Protein AF-A0A034VLN1-F1 (afdb_monomer_lite)

InterPro domains:
  IPR004119 Ecdysteroid kinase-like [PF02958] (2-40)

Organism: Bactrocera dorsalis (NCBI:txid27457)

Structure (mmCIF, N/CA/C/O backbone):
data_AF-A0A034VLN1-F1
#
_entry.id   AF-A0A034VLN1-F1
#
loop_
_atom_site.group_PDB
_atom_site.id
_atom_site.type_symbol
_atom_site.label_atom_id
_atom_site.label_alt_id
_atom_site.label_comp_id
_atom_site.label_asym_id
_atom_site.label_entity_id
_atom_site.label_seq_id
_atom_site.pdbx_PDB_ins_code
_atom_site.Cartn_x
_atom_site.Cartn_y
_atom_site.Cartn_z
_atom_site.occupancy
_atom_site.B_iso_or_equiv
_atom_site.auth_seq_id
_atom_site.auth_comp_id
_atom_site.auth_asym_id
_atom_site.auth_atom_id
_atom_site.pdbx_PDB_model_num
ATOM 1 N N . GLY A 1 1 ? -8.681 3.847 -0.442 1.00 70.00 1 GLY A N 1
ATOM 2 C CA . GLY A 1 1 ? -7.611 4.579 -1.133 1.00 70.00 1 GLY A CA 1
ATOM 3 C C . GLY A 1 1 ? -6.497 4.897 -0.167 1.00 70.00 1 GLY A C 1
ATOM 4 O O . GLY A 1 1 ? -5.449 4.277 -0.246 1.00 70.00 1 GLY A O 1
ATOM 5 N N . ASP A 1 2 ? -6.756 5.788 0.783 1.00 84.38 2 ASP A N 1
ATOM 6 C CA . ASP A 1 2 ? -5.717 6.469 1.573 1.00 84.38 2 ASP A CA 1
ATOM 7 C C . ASP A 1 2 ? -4.813 5.548 2.395 1.00 84.38 2 ASP A C 1
ATOM 9 O O . ASP A 1 2 ? -3.601 5.733 2.399 1.00 84.38 2 ASP A O 1
ATOM 13 N N . LEU A 1 3 ? -5.364 4.511 3.035 1.00 86.50 3 LEU A N 1
ATOM 14 C CA . LEU A 1 3 ? -4.542 3.560 3.791 1.00 86.50 3 LEU A CA 1
ATOM 15 C C . LEU A 1 3 ? -3.613 2.748 2.874 1.00 86.50 3 LEU A C 1
ATOM 17 O O . LEU A 1 3 ? -2.450 2.537 3.207 1.00 86.50 3 LEU A O 1
ATOM 21 N N . HIS A 1 4 ? -4.089 2.353 1.688 1.00 86.50 4 HIS A N 1
ATOM 22 C CA . HIS A 1 4 ? -3.235 1.711 0.683 1.00 86.50 4 HIS A CA 1
ATOM 23 C C . HIS A 1 4 ? -2.168 2.666 0.172 1.00 86.50 4 HIS A C 1
ATOM 25 O O . HIS A 1 4 ? -1.018 2.260 0.055 1.00 86.50 4 HIS A O 1
ATOM 31 N N . TYR A 1 5 ? -2.520 3.922 -0.086 1.00 84.00 5 TYR A N 1
ATOM 32 C CA . TYR A 1 5 ? -1.552 4.939 -0.479 1.00 84.00 5 TYR A CA 1
ATOM 33 C C . TYR A 1 5 ? -0.459 5.086 0.586 1.00 84.00 5 TYR A C 1
ATOM 35 O O . TYR A 1 5 ? 0.703 4.827 0.294 1.00 84.00 5 TYR A O 1
ATOM 43 N N . LEU A 1 6 ? -0.836 5.344 1.843 1.00 84.94 6 LEU A N 1
ATOM 44 C CA . LEU A 1 6 ? 0.087 5.460 2.973 1.00 84.94 6 LEU A CA 1
ATOM 45 C C . LEU A 1 6 ? 1.020 4.242 3.081 1.00 84.94 6 LEU A C 1
ATOM 47 O O . LEU A 1 6 ? 2.241 4.401 3.120 1.00 84.94 6 LEU A O 1
ATOM 51 N N . ILE A 1 7 ? 0.456 3.026 3.077 1.00 84.19 7 ILE A N 1
ATOM 52 C CA . ILE A 1 7 ? 1.224 1.776 3.172 1.00 84.19 7 ILE A CA 1
ATOM 53 C C . ILE A 1 7 ? 2.225 1.655 2.013 1.00 84.19 7 ILE A C 1
ATOM 55 O O . ILE A 1 7 ? 3.390 1.322 2.231 1.00 84.19 7 ILE A O 1
ATOM 59 N N . ASN A 1 8 ? 1.797 1.956 0.787 1.00 81.88 8 ASN A N 1
ATOM 60 C CA . ASN A 1 8 ? 2.560 1.682 -0.432 1.00 81.88 8 ASN A CA 1
ATOM 61 C C . ASN A 1 8 ? 3.430 2.846 -0.921 1.00 81.88 8 ASN A C 1
ATOM 63 O O . ASN A 1 8 ? 4.217 2.652 -1.847 1.00 81.88 8 ASN A O 1
ATOM 67 N N . THR A 1 9 ? 3.355 4.029 -0.314 1.00 79.75 9 THR A N 1
ATOM 68 C CA . THR A 1 9 ? 4.244 5.150 -0.655 1.00 79.75 9 THR A CA 1
ATOM 69 C C . THR A 1 9 ? 5.178 5.533 0.483 1.00 79.75 9 THR A C 1
ATOM 71 O O . THR A 1 9 ? 6.338 5.837 0.218 1.00 79.75 9 THR A O 1
ATOM 74 N N . SER A 1 10 ? 4.735 5.435 1.740 1.00 82.56 10 SER A N 1
ATOM 75 C CA . SER A 1 10 ? 5.444 6.051 2.872 1.00 82.56 10 SER A CA 1
ATOM 76 C C . SER A 1 10 ? 6.263 5.086 3.735 1.00 82.56 10 SER A C 1
ATOM 78 O O . SER A 1 10 ? 7.183 5.528 4.413 1.00 82.56 10 SER A O 1
ATOM 80 N N . PHE A 1 11 ? 5.985 3.778 3.712 1.00 82.69 11 PHE A N 1
ATOM 81 C CA . PHE A 1 11 ? 6.767 2.797 4.489 1.00 82.69 11 PHE A CA 1
ATOM 82 C C . PHE A 1 11 ? 7.974 2.261 3.719 1.00 82.69 11 PHE A C 1
ATOM 84 O O . PHE A 1 11 ? 8.029 2.363 2.502 1.00 82.69 11 PHE A O 1
ATOM 91 N N . GLU A 1 12 ? 8.931 1.621 4.381 1.00 81.62 12 GLU A N 1
ATOM 92 C CA . GLU A 1 12 ? 9.991 0.900 3.669 1.00 81.62 12 GLU A CA 1
ATOM 93 C C . GLU A 1 12 ? 9.466 -0.391 3.027 1.00 81.62 12 GLU A C 1
ATOM 95 O O . GLU A 1 12 ? 8.590 -1.065 3.569 1.00 81.62 12 GLU A O 1
ATOM 100 N N . ASN A 1 13 ? 10.041 -0.795 1.891 1.00 76.56 13 ASN A N 1
ATOM 101 C CA . ASN A 1 13 ? 9.600 -1.995 1.170 1.00 76.56 13 ASN A CA 1
ATOM 102 C C . ASN A 1 13 ? 9.650 -3.273 2.016 1.00 76.56 13 ASN A C 1
ATOM 104 O O . ASN A 1 13 ? 8.767 -4.114 1.884 1.00 76.56 13 ASN A O 1
ATOM 108 N N . GLN A 1 14 ? 10.651 -3.411 2.890 1.00 78.06 14 GLN A N 1
ATOM 109 C CA . GLN A 1 14 ? 10.791 -4.569 3.781 1.00 78.06 14 GLN A CA 1
ATOM 110 C C . GLN A 1 14 ? 9.576 -4.712 4.707 1.00 78.06 14 GLN A C 1
ATOM 112 O O . GLN A 1 14 ? 9.001 -5.789 4.843 1.00 78.06 14 GLN A O 1
ATOM 117 N N . LEU A 1 15 ? 9.135 -3.591 5.277 1.00 80.19 15 LEU A N 1
ATOM 118 C CA . LEU A 1 15 ? 7.950 -3.502 6.125 1.00 80.19 15 LEU A CA 1
ATOM 119 C C . LEU A 1 15 ? 6.669 -3.836 5.345 1.00 80.19 15 LEU A C 1
ATOM 121 O O . LEU A 1 15 ? 5.844 -4.609 5.825 1.00 80.19 15 LEU A O 1
ATOM 125 N N . ARG A 1 16 ? 6.540 -3.336 4.111 1.00 78.00 16 ARG A N 1
ATOM 126 C CA . ARG A 1 16 ? 5.384 -3.612 3.237 1.00 78.00 16 ARG A CA 1
ATOM 127 C C . ARG A 1 16 ? 5.284 -5.071 2.796 1.00 78.00 16 ARG A C 1
ATOM 129 O O . ARG A 1 16 ? 4.180 -5.573 2.639 1.00 78.00 16 ARG A O 1
ATOM 136 N N . LEU A 1 17 ? 6.417 -5.723 2.539 1.00 76.88 17 LEU A N 1
ATOM 137 C CA . LEU A 1 17 ? 6.464 -7.082 1.992 1.00 76.88 17 LEU A CA 1
ATOM 138 C C . LEU A 1 17 ? 6.370 -8.158 3.071 1.00 76.88 17 LEU A C 1
ATOM 140 O O . LEU A 1 17 ? 5.763 -9.200 2.835 1.00 76.88 17 LEU A O 1
ATOM 144 N N . HIS A 1 18 ? 6.989 -7.924 4.228 1.00 85.38 18 HIS A N 1
ATOM 145 C CA . HIS A 1 18 ? 7.200 -8.975 5.224 1.00 85.38 18 HIS A CA 1
ATOM 146 C C . HIS A 1 18 ? 6.437 -8.756 6.527 1.00 85.38 18 HIS A C 1
ATOM 148 O O . HIS A 1 18 ? 6.316 -9.693 7.305 1.00 85.38 18 HIS A O 1
ATOM 154 N N . ARG A 1 19 ? 5.931 -7.542 6.778 1.00 88.75 19 ARG A N 1
ATOM 155 C CA . ARG A 1 19 ? 5.277 -7.176 8.047 1.00 88.75 19 ARG A CA 1
ATOM 156 C C . ARG A 1 19 ? 3.971 -6.412 7.837 1.00 88.75 19 ARG A C 1
ATOM 158 O O . ARG A 1 19 ? 3.560 -5.624 8.686 1.00 88.75 19 ARG A O 1
ATOM 165 N N . GLN A 1 20 ? 3.321 -6.618 6.693 1.00 87.12 20 GLN A N 1
ATOM 166 C CA . GLN A 1 20 ? 2.097 -5.897 6.350 1.00 87.12 20 GLN A CA 1
ATOM 167 C C . GLN A 1 20 ? 0.974 -6.164 7.356 1.00 87.12 20 GLN A C 1
ATOM 169 O O . GLN A 1 20 ? 0.306 -5.225 7.779 1.00 87.12 20 GLN A O 1
ATOM 174 N N . ASP A 1 21 ? 0.810 -7.415 7.778 1.00 90.94 21 ASP A N 1
ATOM 175 C CA . ASP A 1 21 ? -0.237 -7.800 8.726 1.00 90.94 21 ASP A CA 1
ATOM 176 C C . ASP A 1 21 ? -0.009 -7.152 10.099 1.00 90.94 21 ASP A C 1
ATOM 178 O O . ASP A 1 21 ? -0.935 -6.594 10.686 1.00 90.94 21 ASP A O 1
ATOM 182 N N . GLU A 1 22 ? 1.245 -7.121 10.563 1.00 93.00 22 GLU A N 1
ATOM 183 C CA . GLU A 1 22 ? 1.631 -6.438 11.803 1.00 93.00 22 GLU A CA 1
ATOM 184 C C . GLU A 1 22 ? 1.358 -4.928 11.730 1.00 93.00 22 GLU A C 1
ATOM 186 O O . GLU A 1 22 ? 0.869 -4.333 12.689 1.00 93.00 22 GLU A O 1
ATOM 191 N N . LEU A 1 23 ? 1.629 -4.299 10.581 1.00 91.56 23 LEU A N 1
ATOM 192 C CA . LEU A 1 23 ? 1.333 -2.882 10.357 1.00 91.56 23 LEU A CA 1
ATOM 193 C C . LEU A 1 23 ? -0.168 -2.595 10.359 1.00 91.56 23 LEU A C 1
ATOM 195 O O . LEU A 1 23 ? -0.591 -1.58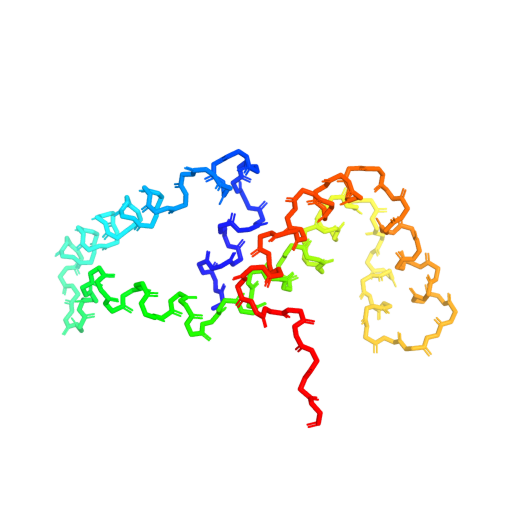7 10.923 1.00 91.56 23 LEU A O 1
ATOM 199 N N . ILE A 1 24 ? -0.970 -3.460 9.735 1.00 93.06 24 ILE A N 1
ATOM 200 C CA . ILE A 1 24 ? -2.430 -3.320 9.699 1.00 93.06 24 ILE A CA 1
ATOM 201 C C . ILE A 1 24 ? -3.000 -3.456 11.110 1.00 93.06 24 ILE A C 1
ATOM 203 O O . ILE A 1 24 ? -3.831 -2.638 11.510 1.00 93.06 24 ILE A O 1
ATOM 207 N N . GLN A 1 25 ? -2.525 -4.438 11.877 1.00 95.56 25 GLN A N 1
ATOM 208 C CA . GLN A 1 25 ? -2.929 -4.613 13.267 1.00 95.56 25 GLN A CA 1
ATOM 209 C C . GLN A 1 25 ? -2.551 -3.390 14.113 1.00 95.56 25 GLN A C 1
ATOM 211 O O . GLN A 1 25 ? -3.408 -2.825 14.791 1.00 95.56 25 GLN A O 1
ATOM 216 N N . TYR A 1 26 ? -1.303 -2.928 14.024 1.00 94.75 26 TYR A N 1
ATOM 217 C CA . TYR A 1 26 ? -0.852 -1.745 14.755 1.00 94.75 26 TYR A CA 1
ATOM 218 C C . TYR A 1 26 ? -1.667 -0.495 14.390 1.00 94.75 26 TYR A C 1
ATOM 220 O O . TYR A 1 26 ? -2.117 0.248 15.264 1.00 94.75 26 TYR A O 1
ATOM 228 N N . TYR A 1 27 ? -1.918 -0.277 13.096 1.00 94.44 27 TYR A N 1
ATOM 229 C CA . TYR A 1 27 ? -2.762 0.818 12.626 1.00 94.44 27 TYR A CA 1
ATOM 230 C C . TYR A 1 27 ? -4.180 0.729 13.203 1.00 94.44 27 TYR A C 1
ATOM 232 O O . TYR A 1 27 ? -4.723 1.737 13.654 1.00 94.44 27 TYR A O 1
ATOM 240 N N . HIS A 1 28 ? -4.774 -0.467 13.227 1.00 97.00 28 HIS A N 1
ATOM 241 C CA . HIS A 1 28 ? -6.098 -0.698 13.804 1.00 97.00 28 HIS A CA 1
ATOM 242 C C . HIS A 1 28 ? -6.142 -0.357 15.298 1.00 97.00 28 HIS A C 1
ATOM 244 O O . HIS A 1 28 ? -7.049 0.347 15.748 1.00 97.00 28 HIS A O 1
ATOM 250 N N . GLU A 1 29 ? -5.140 -0.775 16.069 1.00 98.06 29 GLU A N 1
ATOM 251 C CA . GLU A 1 29 ? -5.035 -0.464 17.499 1.00 98.06 29 GLU A CA 1
ATOM 252 C C . GLU A 1 29 ? -4.953 1.053 17.746 1.00 98.06 29 GLU A C 1
ATOM 254 O O . GLU A 1 29 ? -5.684 1.611 18.578 1.00 98.06 29 GLU A O 1
ATOM 259 N N . VAL A 1 30 ? -4.119 1.758 16.976 1.00 97.19 30 VAL A N 1
ATOM 260 C CA . VAL A 1 30 ? -3.989 3.220 17.061 1.00 97.19 30 VAL A CA 1
ATOM 261 C C . VAL A 1 30 ? -5.286 3.915 16.640 1.00 97.19 30 VAL A C 1
ATOM 263 O O . VAL A 1 30 ? -5.762 4.804 17.351 1.00 97.19 30 VAL A O 1
ATOM 266 N N . LEU A 1 31 ? -5.904 3.497 15.534 1.00 96.00 31 LEU A N 1
ATOM 267 C CA . LEU A 1 31 ? -7.159 4.062 15.037 1.00 96.00 31 LEU A CA 1
ATOM 268 C C . LEU A 1 31 ? -8.279 3.914 16.072 1.00 96.00 31 LEU A C 1
ATOM 270 O O . LEU A 1 31 ? -8.907 4.898 16.464 1.00 96.00 31 LEU A O 1
ATOM 274 N N . THR A 1 32 ? -8.512 2.692 16.548 1.00 97.75 32 THR A N 1
ATOM 275 C CA . THR A 1 32 ? -9.610 2.407 17.477 1.00 97.75 32 THR A CA 1
ATOM 276 C C . THR A 1 32 ? -9.408 3.078 18.832 1.00 97.75 32 THR A C 1
ATOM 278 O O . THR A 1 32 ? -10.358 3.634 19.386 1.00 97.75 32 THR A O 1
ATOM 281 N N . SER A 1 33 ? -8.180 3.095 19.363 1.00 98.06 33 SER A N 1
ATOM 282 C CA . SER A 1 33 ? -7.877 3.805 20.612 1.00 98.06 33 SER A CA 1
ATOM 283 C C . SER A 1 33 ? -8.070 5.320 20.479 1.00 98.06 33 SER A C 1
ATOM 285 O O . SER A 1 33 ? -8.580 5.954 21.404 1.00 98.06 33 SER A O 1
ATOM 287 N N . THR A 1 34 ? -7.730 5.896 19.325 1.00 97.88 34 THR A N 1
ATOM 288 C CA . THR A 1 34 ? -7.893 7.330 19.052 1.00 97.88 34 THR A CA 1
ATOM 289 C C . THR A 1 34 ? -9.366 7.712 18.922 1.00 97.88 34 THR A C 1
ATOM 291 O O . THR A 1 34 ? -9.810 8.643 19.591 1.00 97.88 34 THR A O 1
ATOM 294 N N . LEU A 1 35 ? -10.157 6.958 18.151 1.00 97.94 35 LEU A N 1
ATOM 295 C CA . LEU A 1 35 ? -11.598 7.202 17.997 1.00 97.94 35 LEU A CA 1
ATOM 296 C C . LEU A 1 35 ? -12.345 7.129 19.337 1.00 97.94 35 LEU A C 1
ATOM 298 O O . LEU A 1 35 ? -13.203 7.968 19.611 1.00 97.94 35 LEU A O 1
ATOM 302 N N . ARG A 1 36 ? -11.974 6.182 20.210 1.00 97.44 36 ARG A N 1
ATOM 303 C CA . ARG A 1 36 ? -12.531 6.078 21.570 1.00 97.44 36 ARG A CA 1
ATOM 304 C C . ARG A 1 36 ? -12.196 7.297 22.429 1.00 97.44 36 ARG A C 1
ATOM 306 O O . ARG A 1 36 ? -13.087 7.832 23.081 1.00 97.44 36 ARG A O 1
ATOM 313 N N . LYS A 1 37 ? -10.940 7.762 22.412 1.00 98.12 37 LYS A N 1
ATOM 314 C CA . LYS A 1 37 ? -10.512 8.969 23.150 1.00 98.12 37 LYS A CA 1
ATOM 315 C C . LYS A 1 37 ? -11.246 10.224 22.687 1.00 98.12 37 LYS A C 1
ATOM 317 O O . LYS A 1 37 ? -11.534 11.090 23.502 1.00 98.12 37 LYS A O 1
ATOM 322 N N . LEU A 1 38 ? -11.558 10.305 21.396 1.00 98.06 38 LEU A N 1
ATOM 323 C CA . LEU A 1 38 ? -12.308 11.413 20.806 1.00 98.06 38 LEU A CA 1
ATOM 324 C C . LEU A 1 38 ? -13.825 11.291 20.995 1.00 98.06 38 LEU A C 1
ATOM 326 O O . LEU A 1 38 ? -14.565 12.115 20.463 1.00 98.06 38 LEU A O 1
ATOM 330 N N . THR A 1 39 ? -14.310 10.282 21.731 1.00 97.12 39 THR A N 1
ATOM 331 C CA . THR A 1 39 ? -15.747 10.022 21.931 1.00 97.12 39 THR A CA 1
ATOM 332 C C . THR A 1 39 ? -16.517 9.958 20.610 1.00 97.12 39 THR A C 1
ATOM 334 O O . THR A 1 39 ? -17.624 10.478 20.485 1.00 97.12 39 THR A O 1
ATOM 337 N N . TYR A 1 40 ? -15.904 9.348 19.592 1.00 97.38 40 TYR A N 1
ATOM 338 C CA . TYR A 1 40 ? -16.504 9.234 18.269 1.00 97.38 40 TYR A CA 1
ATOM 339 C C . TYR A 1 40 ? -17.836 8.474 18.346 1.00 97.38 40 TYR A C 1
ATOM 341 O O . TYR A 1 40 ? -17.871 7.326 18.779 1.00 97.38 40 TYR A O 1
ATOM 349 N N . GLY A 1 41 ? -18.929 9.117 17.928 1.00 96.38 41 GLY A N 1
ATOM 350 C CA . GLY A 1 41 ? -20.285 8.562 18.034 1.00 96.38 41 GLY A CA 1
ATOM 351 C C . GLY A 1 41 ? -20.684 7.592 16.916 1.00 96.38 41 GLY A C 1
ATOM 352 O O . GLY A 1 41 ? -21.818 7.123 16.903 1.00 96.38 41 GLY A O 1
ATOM 353 N N . GLY A 1 42 ? -19.794 7.332 15.955 1.00 97.06 42 GLY A N 1
ATOM 354 C CA . GLY A 1 42 ? -20.042 6.431 14.830 1.00 97.06 42 GLY A CA 1
ATOM 355 C C . GLY A 1 42 ? -19.507 5.014 15.047 1.00 97.06 42 GLY A C 1
ATOM 356 O O . GLY A 1 42 ? -18.948 4.681 16.092 1.00 97.06 42 GLY A O 1
ATOM 357 N N . HIS A 1 43 ? -19.650 4.178 14.015 1.00 97.19 43 HIS A N 1
ATOM 358 C CA . HIS A 1 43 ? -19.108 2.816 14.007 1.00 97.19 43 HIS A CA 1
ATOM 359 C C . HIS A 1 43 ? -17.576 2.826 14.031 1.00 97.19 43 HIS A C 1
ATOM 361 O O . HIS A 1 43 ? -16.942 3.531 13.245 1.00 97.19 43 HIS A O 1
ATOM 367 N N . ILE A 1 44 ? -16.985 2.013 14.906 1.00 97.25 44 ILE A N 1
ATOM 368 C CA . ILE A 1 44 ? -15.543 1.766 14.940 1.00 97.25 44 ILE A CA 1
ATOM 369 C C . ILE A 1 44 ? -15.309 0.386 14.316 1.00 97.25 44 ILE A C 1
ATOM 371 O O . ILE A 1 44 ? -15.768 -0.603 14.891 1.00 97.25 44 ILE A O 1
ATOM 375 N N . PRO A 1 45 ? -14.590 0.290 13.184 1.00 96.44 45 PRO A N 1
ATOM 376 C CA . PRO A 1 45 ? -14.406 -0.982 12.503 1.00 96.44 45 PRO A CA 1
ATOM 377 C C . PRO A 1 45 ? -13.612 -1.960 13.371 1.00 96.44 45 PRO A C 1
ATOM 379 O O . PRO A 1 45 ? -12.628 -1.598 14.023 1.00 96.44 45 PRO A O 1
ATOM 382 N N . SER A 1 46 ? -14.013 -3.224 13.348 1.00 98.00 46 SER A N 1
ATOM 383 C CA . SER A 1 46 ? -13.214 -4.351 13.821 1.00 98.00 46 SER A CA 1
ATOM 384 C C . SER A 1 46 ? -11.999 -4.581 12.915 1.00 98.00 46 SER A C 1
ATOM 386 O O . SER A 1 46 ? -11.950 -4.117 11.773 1.00 98.00 46 SER A O 1
ATOM 388 N N . LEU A 1 47 ? -11.009 -5.329 13.413 1.00 97.62 47 LEU A N 1
ATOM 389 C CA . LEU A 1 47 ? -9.832 -5.684 12.615 1.00 97.62 47 LEU A CA 1
ATOM 390 C C . LEU A 1 47 ? -10.239 -6.477 11.365 1.00 97.62 47 LEU A C 1
ATOM 392 O O . LEU A 1 47 ? -9.709 -6.244 10.285 1.00 97.62 47 LEU A O 1
ATOM 396 N N . HIS A 1 48 ? -11.227 -7.367 11.497 1.00 97.31 48 HIS A N 1
ATOM 397 C CA . HIS A 1 48 ? -11.749 -8.138 10.375 1.00 97.31 48 HIS A CA 1
ATOM 398 C C . HIS A 1 48 ? -12.355 -7.237 9.292 1.00 97.31 48 HIS A C 1
ATOM 400 O O . HIS A 1 48 ? -11.983 -7.361 8.128 1.00 97.31 48 HIS A O 1
ATOM 406 N N . GLU A 1 49 ? -13.229 -6.296 9.665 1.00 97.19 49 GLU A N 1
ATOM 407 C CA . GLU A 1 49 ? -13.821 -5.346 8.712 1.00 97.19 49 GLU A CA 1
ATOM 408 C C . GLU A 1 49 ? -12.749 -4.505 8.013 1.00 97.19 49 GLU A C 1
ATOM 410 O O . GLU A 1 49 ? -12.825 -4.299 6.802 1.00 97.19 49 GLU A O 1
ATOM 415 N N . LEU A 1 50 ? -11.722 -4.059 8.746 1.00 95.69 50 LEU A N 1
ATOM 416 C CA . LEU A 1 50 ? -10.597 -3.334 8.158 1.00 95.69 50 LEU A CA 1
ATOM 417 C C . LEU A 1 50 ? -9.839 -4.198 7.138 1.00 95.69 50 LEU A C 1
ATOM 419 O O . LEU A 1 50 ? -9.555 -3.733 6.035 1.00 95.69 50 LEU A O 1
ATOM 423 N N . CYS A 1 51 ? -9.530 -5.451 7.479 1.00 94.81 51 CYS A N 1
ATOM 424 C CA . CYS A 1 51 ? -8.846 -6.375 6.575 1.00 94.81 51 CYS A CA 1
ATOM 425 C C . CYS A 1 51 ? -9.671 -6.654 5.313 1.00 94.81 51 CYS A C 1
ATOM 427 O O . CYS A 1 51 ? -9.122 -6.618 4.214 1.00 94.81 51 CYS A O 1
ATOM 429 N N . VAL A 1 52 ? -10.985 -6.857 5.444 1.00 95.56 52 VAL A N 1
ATOM 430 C CA . VAL A 1 52 ? -11.889 -7.031 4.295 1.00 95.56 52 VAL A CA 1
ATOM 431 C C . VAL A 1 52 ? -11.869 -5.794 3.396 1.00 95.56 52 VAL A C 1
ATOM 433 O O . VAL A 1 52 ? -11.690 -5.921 2.189 1.00 95.56 52 VAL A O 1
ATOM 436 N N . GLN A 1 53 ? -11.969 -4.588 3.965 1.00 93.31 53 GLN A N 1
ATOM 437 C CA . GLN A 1 53 ? -11.899 -3.341 3.192 1.00 93.31 53 GLN A CA 1
ATOM 438 C C . GLN A 1 53 ? -10.545 -3.145 2.495 1.00 93.31 53 GLN A C 1
ATOM 440 O O . GLN A 1 53 ? -10.477 -2.550 1.416 1.00 93.31 53 GLN A O 1
ATOM 445 N N . LEU A 1 54 ? -9.457 -3.600 3.117 1.00 92.62 54 LEU A N 1
ATOM 446 C CA . LEU A 1 54 ? -8.126 -3.567 2.521 1.00 92.62 54 LEU A CA 1
ATOM 447 C C . LEU A 1 54 ? -8.014 -4.545 1.349 1.00 92.62 54 LEU A C 1
ATOM 449 O O . LEU A 1 54 ? -7.471 -4.164 0.314 1.00 92.62 54 LEU A O 1
ATOM 453 N N . GLU A 1 55 ? -8.538 -5.761 1.481 1.00 92.00 55 GLU A N 1
ATOM 454 C CA . GLU A 1 55 ? -8.574 -6.738 0.388 1.00 92.00 55 GLU A CA 1
ATOM 455 C C . GLU A 1 55 ? -9.431 -6.243 -0.786 1.00 92.00 55 GLU A C 1
ATOM 457 O O . GLU A 1 55 ? -8.943 -6.184 -1.912 1.00 92.00 55 GLU A O 1
ATOM 462 N N . ASP A 1 56 ? -10.650 -5.770 -0.516 1.00 92.75 56 ASP A N 1
ATOM 463 C CA . ASP A 1 56 ? -11.590 -5.247 -1.522 1.00 92.75 56 ASP A CA 1
ATOM 464 C C . ASP A 1 56 ? -10.987 -4.106 -2.362 1.00 92.75 56 ASP A C 1
ATOM 466 O O . ASP A 1 56 ? -11.244 -3.949 -3.553 1.00 92.75 56 ASP A O 1
ATOM 470 N N . ARG A 1 57 ? -10.105 -3.313 -1.749 1.00 91.56 57 ARG A N 1
ATOM 471 C CA . ARG A 1 57 ? -9.485 -2.136 -2.371 1.00 91.56 57 ARG A CA 1
ATOM 472 C C . ARG A 1 57 ? -8.026 -2.359 -2.743 1.00 91.56 57 ARG A C 1
ATOM 474 O O . ARG A 1 57 ? -7.305 -1.384 -2.964 1.00 91.56 57 ARG A O 1
ATOM 481 N N . ARG A 1 58 ? -7.560 -3.607 -2.807 1.00 90.56 58 ARG A N 1
ATOM 482 C CA . ARG A 1 58 ? -6.137 -3.926 -2.997 1.00 90.56 58 ARG A CA 1
ATOM 483 C C . ARG A 1 58 ? -5.565 -3.427 -4.325 1.00 90.56 58 ARG A C 1
ATOM 485 O O . ARG A 1 58 ? -4.375 -3.130 -4.390 1.00 90.56 58 ARG A O 1
ATOM 492 N N . PHE A 1 59 ? -6.398 -3.203 -5.341 1.00 90.38 59 PHE A N 1
ATOM 493 C CA . PHE A 1 59 ? -5.986 -2.527 -6.577 1.00 90.38 59 PHE A CA 1
ATOM 494 C C . PHE A 1 59 ? -5.351 -1.142 -6.328 1.00 90.38 59 PHE A C 1
ATOM 496 O O . PHE A 1 59 ? -4.434 -0.739 -7.042 1.00 90.38 59 PHE A O 1
ATOM 503 N N . TYR A 1 60 ? -5.742 -0.429 -5.263 1.00 89.88 60 TYR A N 1
ATOM 504 C CA . TYR A 1 60 ? -5.094 0.835 -4.895 1.00 89.88 60 TYR A CA 1
ATOM 505 C C . TYR A 1 60 ? -3.641 0.663 -4.434 1.00 89.88 60 TYR A C 1
ATOM 507 O O . TYR A 1 60 ? -2.860 1.609 -4.539 1.00 89.88 60 TYR A O 1
ATOM 515 N N . ALA A 1 61 ? -3.254 -0.512 -3.926 1.00 88.94 61 ALA A N 1
ATOM 516 C CA . ALA A 1 61 ? -1.857 -0.807 -3.614 1.00 88.94 61 ALA A CA 1
ATOM 517 C C . ALA A 1 61 ? -1.017 -0.861 -4.897 1.00 88.94 61 ALA A C 1
ATOM 519 O O . ALA A 1 61 ? 0.039 -0.235 -4.967 1.00 88.94 61 ALA A O 1
ATOM 520 N N . LEU A 1 62 ? -1.540 -1.522 -5.936 1.00 90.44 62 LEU A N 1
ATOM 521 C CA . LEU A 1 62 ? -0.911 -1.604 -7.252 1.00 90.44 62 LEU A CA 1
ATOM 522 C C . LEU A 1 62 ? -0.723 -0.213 -7.869 1.00 90.44 62 LEU A C 1
ATOM 524 O O . LEU A 1 62 ? 0.394 0.156 -8.234 1.00 90.44 62 LEU A O 1
ATOM 528 N N . THR A 1 63 ? -1.791 0.586 -7.942 1.00 88.44 63 THR A N 1
ATOM 529 C CA . THR A 1 63 ? -1.712 1.939 -8.516 1.00 88.44 63 THR A CA 1
ATOM 530 C C . THR A 1 63 ? -0.807 2.853 -7.696 1.00 88.44 63 THR A C 1
ATOM 532 O O . THR A 1 63 ? -0.041 3.628 -8.263 1.00 88.44 63 THR A O 1
ATOM 535 N N . SER A 1 64 ? -0.800 2.720 -6.368 1.00 88.19 64 SER A N 1
ATOM 536 C CA . SER A 1 64 ? 0.108 3.491 -5.514 1.00 88.19 64 SER A CA 1
ATOM 537 C C . SER A 1 64 ? 1.575 3.147 -5.748 1.00 88.19 64 SER A C 1
ATOM 539 O O . SER A 1 64 ? 2.404 4.050 -5.808 1.00 88.19 64 SER A O 1
ATOM 541 N N . THR A 1 65 ? 1.902 1.872 -5.948 1.00 87.81 65 THR A N 1
ATOM 542 C CA . THR A 1 65 ? 3.274 1.439 -6.235 1.00 87.81 65 THR A CA 1
ATOM 543 C C . THR A 1 65 ? 3.723 1.757 -7.658 1.00 87.81 65 THR A C 1
ATOM 545 O O . THR A 1 65 ? 4.876 2.132 -7.848 1.00 87.81 65 THR A O 1
ATOM 548 N N . ILE A 1 66 ? 2.862 1.581 -8.662 1.00 87.94 66 ILE A N 1
ATOM 549 C CA . ILE A 1 66 ? 3.259 1.726 -10.071 1.00 87.94 66 ILE A CA 1
ATOM 550 C C . ILE A 1 66 ? 3.122 3.168 -10.552 1.00 87.94 66 ILE A C 1
ATOM 552 O O . ILE A 1 66 ? 3.923 3.594 -11.368 1.00 87.94 66 ILE A O 1
ATOM 556 N N . VAL A 1 67 ? 2.158 3.938 -10.047 1.00 86.38 67 VAL A N 1
ATOM 557 C CA . VAL A 1 67 ? 1.892 5.300 -10.534 1.00 86.38 67 VAL A CA 1
ATOM 558 C C . VAL A 1 67 ? 2.382 6.345 -9.540 1.00 86.38 67 VAL A C 1
ATOM 560 O O . VAL A 1 67 ? 3.236 7.161 -9.875 1.00 86.38 67 VAL A O 1
ATOM 563 N N . ASN A 1 68 ? 1.888 6.307 -8.301 1.00 84.69 68 ASN A N 1
ATOM 564 C CA . ASN A 1 68 ? 2.146 7.386 -7.341 1.00 84.69 68 ASN A C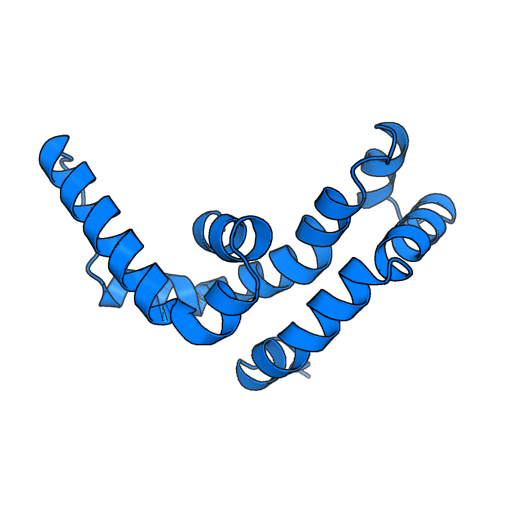A 1
ATOM 565 C C . ASN A 1 68 ? 3.599 7.400 -6.849 1.00 84.69 68 ASN A C 1
ATOM 567 O O . ASN A 1 68 ? 4.235 8.450 -6.793 1.00 84.69 68 ASN A O 1
ATOM 571 N N . GLN A 1 69 ? 4.146 6.233 -6.511 1.00 85.50 69 GLN A N 1
ATOM 572 C CA . GLN A 1 69 ? 5.494 6.141 -5.960 1.00 85.50 69 GLN A CA 1
ATOM 573 C C . GLN A 1 69 ? 6.589 6.561 -6.966 1.00 85.50 69 GLN A C 1
ATOM 575 O O . GLN A 1 69 ? 7.520 7.253 -6.554 1.00 85.50 69 GLN A O 1
ATOM 580 N N . PRO A 1 70 ? 6.512 6.233 -8.273 1.00 87.75 70 PRO A N 1
ATOM 581 C CA . PRO A 1 70 ? 7.464 6.750 -9.256 1.00 87.75 70 PRO A CA 1
ATOM 582 C C . PRO A 1 70 ? 7.418 8.264 -9.417 1.00 87.75 70 PRO A C 1
ATOM 584 O O . PRO A 1 70 ? 8.476 8.872 -9.547 1.00 87.75 70 PRO A O 1
ATOM 587 N N . LEU A 1 71 ? 6.229 8.870 -9.342 1.00 84.94 71 LEU A N 1
ATOM 588 C CA . LEU A 1 71 ? 6.085 10.326 -9.381 1.00 84.94 71 LEU A CA 1
ATOM 589 C C . LEU A 1 71 ? 6.773 10.991 -8.188 1.00 84.94 71 LEU A C 1
ATOM 591 O O . LEU A 1 71 ? 7.532 11.933 -8.378 1.00 84.94 71 LEU A O 1
ATOM 595 N N . GLN A 1 72 ? 6.599 10.441 -6.983 1.00 81.81 72 GLN A N 1
ATOM 596 C CA . GLN A 1 72 ? 7.299 10.919 -5.785 1.00 81.81 72 GLN A CA 1
ATOM 597 C C . GLN A 1 72 ? 8.820 10.740 -5.882 1.00 81.81 72 GLN A C 1
ATOM 599 O O . GLN A 1 72 ? 9.584 11.610 -5.495 1.00 81.81 72 GLN A O 1
ATOM 604 N N . ILE A 1 73 ? 9.302 9.614 -6.414 1.00 84.00 73 ILE A N 1
ATOM 605 C CA . ILE A 1 73 ? 10.749 9.377 -6.559 1.00 84.00 73 ILE A CA 1
ATOM 606 C C . ILE A 1 73 ? 11.384 10.345 -7.566 1.00 84.00 73 ILE A C 1
ATOM 608 O O . ILE A 1 73 ? 12.570 10.660 -7.460 1.00 84.00 73 ILE A O 1
ATOM 612 N N . CYS A 1 74 ? 10.614 10.797 -8.551 1.00 76.94 74 CYS A N 1
ATOM 613 C CA . CYS A 1 74 ? 11.044 11.728 -9.582 1.00 76.94 74 CYS A CA 1
ATOM 614 C C . CYS A 1 74 ? 10.768 13.196 -9.216 1.00 76.94 74 CYS A C 1
ATOM 616 O O . CYS A 1 74 ? 10.518 13.986 -10.120 1.00 76.94 74 CYS A O 1
ATOM 618 N N . GLU A 1 75 ? 10.901 13.554 -7.930 1.00 60.41 75 GLU A N 1
ATOM 619 C CA . GLU A 1 75 ? 10.791 14.887 -7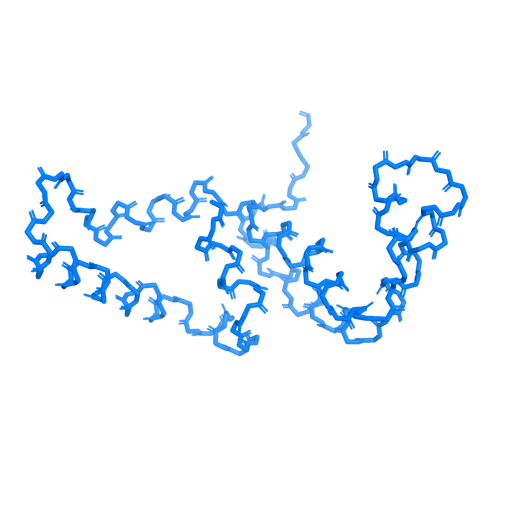.283 1.00 60.41 75 GLU A CA 1
ATOM 620 C C . GLU A 1 75 ? 11.410 16.102 -8.031 1.00 60.41 75 GLU A C 1
ATOM 622 O O . GLU A 1 75 ? 11.224 17.234 -7.606 1.00 60.41 75 GLU A O 1
ATOM 627 N N . ASN A 1 76 ? 12.094 15.902 -9.162 1.00 55.31 76 ASN A N 1
ATOM 628 C CA . ASN A 1 76 ? 12.620 16.933 -10.065 1.00 55.31 76 ASN A CA 1
ATOM 629 C C . ASN A 1 76 ? 11.807 17.070 -11.371 1.00 55.31 76 ASN A C 1
ATOM 631 O O . ASN A 1 76 ? 12.389 17.298 -12.432 1.00 55.31 76 ASN A O 1
ATOM 635 N N . SER A 1 77 ? 10.494 16.848 -11.338 1.00 56.00 77 SER A N 1
ATOM 636 C CA . SER A 1 77 ? 9.628 17.094 -12.497 1.00 56.00 77 SER A CA 1
ATOM 637 C C . SER A 1 77 ? 8.947 18.448 -12.334 1.00 56.00 77 SER A C 1
ATOM 639 O O . SER A 1 77 ? 8.270 18.679 -11.337 1.00 56.00 77 SER A O 1
ATOM 641 N N . ASP A 1 78 ? 9.178 19.362 -13.280 1.00 59.31 78 ASP A N 1
ATOM 642 C CA . ASP A 1 78 ? 8.550 20.686 -13.267 1.00 59.31 78 ASP A CA 1
ATOM 643 C C . ASP A 1 78 ? 7.019 20.538 -13.333 1.00 59.31 78 ASP A C 1
ATOM 645 O O . ASP A 1 78 ? 6.519 19.596 -13.946 1.00 59.31 78 ASP A O 1
ATOM 649 N N . ASP A 1 79 ? 6.251 21.496 -12.797 1.00 57.06 79 ASP A N 1
ATOM 650 C CA . ASP A 1 79 ? 4.768 21.484 -12.808 1.00 57.06 79 ASP A CA 1
ATOM 651 C C . ASP A 1 79 ? 4.168 21.190 -14.199 1.00 57.06 79 ASP A C 1
ATOM 653 O O . ASP A 1 79 ? 3.106 20.581 -14.347 1.00 57.06 79 ASP A O 1
ATOM 657 N N . SER A 1 80 ? 4.882 21.591 -15.252 1.00 55.34 80 SER A N 1
ATOM 658 C CA . SER A 1 80 ? 4.489 21.350 -16.639 1.00 55.34 80 SER A CA 1
ATOM 659 C C . SER A 1 80 ? 4.530 19.872 -17.065 1.00 55.34 80 SER A C 1
ATOM 661 O O . SER A 1 80 ? 3.846 19.497 -18.018 1.00 55.34 80 SER A O 1
ATOM 663 N N . ASP A 1 81 ? 5.286 19.030 -16.364 1.00 60.00 81 ASP A N 1
ATOM 664 C CA . ASP A 1 81 ? 5.363 17.587 -16.588 1.00 60.00 81 ASP A CA 1
ATOM 665 C C . ASP A 1 81 ? 4.244 16.834 -15.860 1.00 60.00 81 ASP A C 1
ATOM 667 O O . ASP A 1 81 ? 3.777 15.809 -16.359 1.00 60.00 81 ASP A O 1
ATOM 671 N N . LEU A 1 82 ? 3.711 17.380 -14.761 1.00 62.06 82 LEU A N 1
ATOM 672 C CA . LEU A 1 82 ? 2.547 16.807 -14.081 1.00 62.06 82 LEU A CA 1
ATOM 673 C C . LEU A 1 82 ? 1.274 16.923 -14.939 1.00 62.06 82 LEU A C 1
ATOM 675 O O . LEU A 1 82 ? 0.484 15.983 -15.001 1.00 62.06 82 LEU A O 1
ATOM 679 N N . ASN A 1 83 ? 1.123 18.027 -15.683 1.00 61.94 83 ASN A N 1
ATOM 680 C CA . ASN A 1 83 ? 0.038 18.207 -16.661 1.00 61.94 83 ASN A CA 1
ATOM 681 C C . ASN A 1 83 ? 0.074 17.165 -17.791 1.00 61.94 83 ASN A C 1
ATOM 683 O O . ASN A 1 83 ? -0.954 16.868 -18.389 1.00 61.94 83 ASN A O 1
ATOM 687 N N . SER A 1 84 ? 1.237 16.562 -18.058 1.00 64.38 84 SER A N 1
ATOM 688 C CA . SER A 1 84 ? 1.356 15.512 -19.071 1.00 64.38 84 SER A CA 1
ATOM 689 C C . SER A 1 84 ? 0.781 14.160 -18.620 1.00 64.38 84 SER A C 1
ATOM 691 O O . SER A 1 84 ? 0.587 13.280 -19.454 1.00 64.38 84 SER A O 1
ATOM 693 N N . LEU A 1 85 ? 0.451 13.983 -17.332 1.00 66.69 85 LEU A N 1
ATOM 694 C CA . LEU A 1 85 ? -0.115 12.735 -16.797 1.00 66.69 85 LEU A CA 1
ATOM 695 C C . LEU A 1 85 ? -1.502 12.386 -17.345 1.00 66.69 85 LEU A C 1
ATOM 697 O O . LEU A 1 85 ? -1.908 11.227 -17.296 1.00 66.69 85 LEU A O 1
ATOM 701 N N . THR A 1 86 ? -2.245 13.379 -17.824 1.00 68.00 86 THR A N 1
ATOM 702 C CA . THR A 1 86 ? -3.610 13.207 -18.340 1.00 68.00 86 THR A CA 1
ATOM 703 C C . THR A 1 86 ? -3.669 13.277 -19.865 1.00 68.00 86 THR A C 1
ATOM 705 O O . THR A 1 86 ? -4.724 13.044 -20.454 1.00 68.00 86 THR A O 1
ATOM 708 N N . GLU A 1 87 ? -2.541 13.559 -20.518 1.00 74.94 87 GLU A N 1
ATOM 709 C CA . GLU A 1 87 ? -2.447 13.742 -21.961 1.00 74.94 87 GLU A CA 1
ATOM 710 C C . GLU A 1 87 ? -1.856 12.504 -22.648 1.00 74.94 87 GLU A C 1
ATOM 712 O O . GLU A 1 87 ? -0.925 11.865 -22.158 1.00 74.94 87 GLU A O 1
ATOM 717 N N . VAL A 1 88 ? -2.343 12.185 -23.849 1.00 76.94 88 VAL A N 1
ATOM 718 C CA . VAL A 1 88 ? -1.778 11.115 -24.687 1.00 76.94 88 VAL A CA 1
ATOM 719 C C . VAL A 1 88 ? -1.004 11.754 -25.839 1.00 76.94 88 VAL A C 1
ATOM 721 O O . VAL A 1 88 ? -1.521 11.915 -26.942 1.00 76.94 88 VAL A O 1
ATOM 724 N N . ASN A 1 89 ? 0.238 12.166 -25.578 1.00 82.12 89 ASN A N 1
ATOM 725 C CA . ASN A 1 89 ? 1.106 12.807 -26.567 1.00 82.12 89 ASN A CA 1
ATOM 726 C C . ASN A 1 89 ? 2.582 12.398 -26.389 1.00 82.12 89 ASN A C 1
ATOM 728 O O . ASN A 1 89 ? 2.949 11.650 -25.484 1.00 82.12 89 ASN A O 1
ATOM 732 N N . GLU A 1 90 ? 3.460 12.855 -27.284 1.00 82.56 90 GLU A N 1
ATOM 733 C CA . GLU A 1 90 ? 4.890 12.508 -27.222 1.00 82.56 90 GLU A CA 1
ATOM 734 C C . GLU A 1 90 ? 5.581 13.031 -25.955 1.00 82.56 90 GLU A C 1
ATOM 736 O O . GLU A 1 90 ? 6.536 12.420 -25.465 1.00 82.56 90 GLU A O 1
ATOM 741 N N . ARG A 1 91 ? 5.075 14.128 -25.380 1.00 79.31 91 ARG A N 1
ATOM 742 C CA . ARG A 1 91 ? 5.580 14.672 -24.121 1.00 79.31 91 ARG A CA 1
ATOM 743 C C . ARG A 1 91 ? 5.293 13.715 -22.964 1.00 79.31 91 ARG A C 1
ATOM 745 O O . ARG A 1 91 ? 6.229 13.361 -22.247 1.00 79.31 91 ARG A O 1
ATOM 752 N N . SER A 1 92 ? 4.057 13.235 -22.833 1.00 78.88 92 SER A N 1
ATOM 753 C CA . SER A 1 92 ? 3.686 12.287 -21.779 1.00 78.88 92 SER A CA 1
ATOM 754 C C . SER A 1 92 ? 4.419 10.953 -21.926 1.00 78.88 92 SER A C 1
ATOM 756 O O . SER A 1 92 ? 4.961 10.433 -20.950 1.00 78.88 92 SER A O 1
ATOM 758 N N . LYS A 1 93 ? 4.593 10.442 -23.154 1.00 82.81 93 LYS A N 1
ATOM 759 C CA . LYS A 1 93 ? 5.429 9.251 -23.409 1.00 82.81 93 LYS A CA 1
ATOM 760 C C . LYS A 1 93 ? 6.876 9.436 -22.945 1.00 82.81 93 LYS A C 1
ATOM 762 O O . LYS A 1 93 ? 7.441 8.535 -22.321 1.00 82.81 93 LYS A O 1
ATOM 767 N N . LYS A 1 94 ? 7.493 10.586 -23.243 1.00 84.31 94 LYS A N 1
ATOM 768 C CA . LYS A 1 94 ? 8.868 10.894 -22.814 1.00 84.31 94 LYS A CA 1
ATOM 769 C C . LYS A 1 94 ? 8.963 10.994 -21.291 1.00 84.31 94 LYS A C 1
ATOM 771 O O . LYS A 1 94 ? 9.922 10.474 -20.720 1.00 84.31 94 LYS A O 1
ATOM 776 N N . PHE A 1 95 ? 7.964 11.598 -20.653 1.00 82.94 95 PHE A N 1
ATOM 777 C CA . PHE A 1 95 ? 7.872 11.701 -19.202 1.00 82.94 95 PHE A CA 1
ATOM 778 C C . PHE A 1 95 ? 7.786 10.320 -18.534 1.00 82.94 95 PHE A C 1
ATOM 780 O O . PHE A 1 95 ? 8.668 9.967 -17.750 1.00 82.94 95 PHE A O 1
ATOM 787 N N . TYR A 1 96 ? 6.825 9.475 -18.931 1.00 83.88 96 TYR A N 1
ATOM 788 C CA . TYR A 1 96 ? 6.709 8.105 -18.411 1.00 83.88 96 T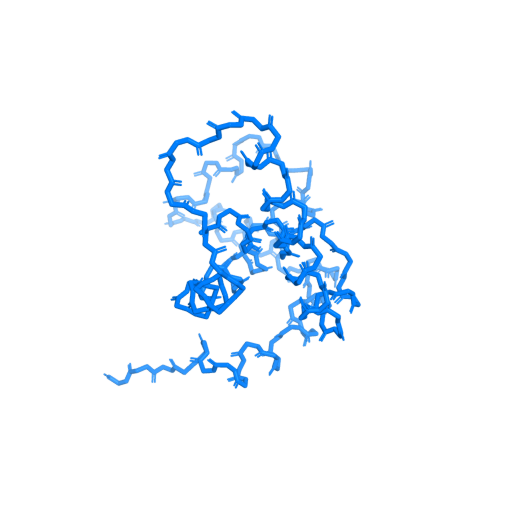YR A CA 1
ATOM 789 C C . TYR A 1 96 ? 7.974 7.278 -18.661 1.00 83.88 96 TYR A C 1
ATOM 791 O O . TYR A 1 96 ? 8.427 6.547 -17.779 1.00 83.88 96 TYR A O 1
ATOM 799 N N . LYS A 1 97 ? 8.606 7.420 -19.833 1.00 86.75 97 LYS A N 1
ATOM 800 C CA . LYS A 1 97 ? 9.895 6.772 -20.106 1.00 86.75 97 LYS A CA 1
ATOM 801 C C . LYS A 1 97 ? 10.968 7.207 -19.101 1.00 86.75 97 LYS A C 1
ATOM 803 O O . LYS A 1 97 ? 11.734 6.365 -18.639 1.00 86.75 97 LYS A O 1
ATOM 808 N N . GLY A 1 98 ? 11.018 8.486 -18.735 1.00 86.06 98 GLY A N 1
ATOM 809 C CA . GLY A 1 98 ? 11.899 8.991 -17.680 1.00 86.06 98 GLY A CA 1
ATOM 810 C C . GLY A 1 98 ? 11.622 8.336 -16.324 1.00 86.06 98 GLY A C 1
ATOM 811 O O . GLY A 1 98 ? 12.538 7.774 -15.722 1.00 86.06 98 GLY A O 1
ATOM 812 N N . LEU A 1 99 ? 10.356 8.308 -15.894 1.00 86.94 99 LEU A N 1
ATOM 813 C CA . LEU A 1 99 ? 9.948 7.694 -14.622 1.00 86.94 99 LEU A CA 1
ATOM 814 C C . LEU A 1 99 ? 10.385 6.226 -14.525 1.00 86.94 99 LEU A C 1
ATOM 816 O O . LEU A 1 99 ? 11.029 5.815 -13.560 1.00 86.94 99 LEU A O 1
ATOM 820 N N . TYR A 1 100 ? 10.075 5.427 -15.548 1.00 88.94 100 TYR A N 1
ATOM 821 C CA . TYR A 1 100 ? 10.264 3.974 -15.495 1.00 88.94 100 TYR A CA 1
ATOM 822 C C . TYR A 1 100 ? 11.649 3.498 -15.961 1.00 88.94 100 TYR A C 1
ATOM 824 O O . TYR A 1 100 ? 11.969 2.312 -15.838 1.00 88.94 100 TYR A O 1
ATOM 832 N N . THR A 1 101 ? 12.512 4.392 -16.456 1.00 90.50 101 THR A N 1
ATOM 833 C CA . THR A 1 101 ? 13.947 4.093 -16.648 1.00 90.50 101 THR A CA 1
ATOM 834 C C . THR A 1 101 ? 14.762 4.288 -15.368 1.00 90.50 101 THR A C 1
ATOM 836 O O . THR A 1 101 ? 15.866 3.744 -15.263 1.00 90.50 101 THR A O 1
ATOM 839 N N . ASN A 1 102 ? 14.211 4.977 -14.363 1.00 89.06 102 ASN A N 1
ATOM 840 C CA . ASN A 1 102 ? 14.834 5.135 -13.055 1.00 89.06 102 ASN A CA 1
ATOM 841 C C . ASN A 1 102 ? 15.051 3.766 -12.378 1.00 89.06 102 ASN A C 1
ATOM 843 O O . ASN A 1 102 ? 14.114 3.001 -12.141 1.00 89.06 102 ASN A O 1
ATOM 847 N N . LYS A 1 103 ? 16.305 3.453 -12.023 1.00 91.81 103 LYS A N 1
ATOM 848 C CA . LYS A 1 103 ? 16.672 2.160 -11.420 1.00 91.81 103 LYS A CA 1
ATOM 849 C C . LYS A 1 103 ? 16.000 1.910 -10.073 1.00 91.81 103 LYS A C 1
ATOM 851 O O . LYS A 1 103 ? 15.655 0.767 -9.786 1.00 91.81 103 LYS A O 1
ATOM 856 N N . LYS A 1 104 ? 15.763 2.954 -9.275 1.00 88.94 104 LYS A N 1
ATOM 857 C CA . LYS A 1 104 ? 15.046 2.834 -7.999 1.00 88.94 104 LYS A CA 1
ATOM 858 C C . LYS A 1 104 ? 13.605 2.384 -8.241 1.00 88.94 104 LYS A C 1
ATOM 860 O O . LYS A 1 104 ? 13.172 1.414 -7.629 1.00 88.94 104 LYS A O 1
ATOM 865 N N . VAL A 1 105 ? 12.915 3.013 -9.194 1.00 89.69 105 VAL A N 1
ATOM 866 C CA . VAL A 1 105 ? 11.554 2.630 -9.607 1.00 89.69 105 VAL A CA 1
ATOM 867 C C . VAL A 1 105 ? 11.522 1.188 -10.120 1.00 89.69 105 VAL A C 1
ATOM 869 O O . VAL A 1 105 ? 10.722 0.385 -9.646 1.00 89.69 105 VAL A O 1
ATOM 872 N N . GLN A 1 106 ? 12.442 0.820 -11.017 1.00 92.19 106 GLN A N 1
ATOM 873 C CA . GLN A 1 106 ? 12.521 -0.547 -11.547 1.00 92.19 106 GLN A CA 1
ATOM 874 C C . GLN A 1 106 ? 12.729 -1.592 -10.447 1.00 92.19 106 GLN A C 1
ATOM 876 O O . GLN A 1 106 ? 12.093 -2.643 -10.479 1.00 92.19 106 GLN A O 1
ATOM 881 N N . ASN A 1 107 ? 13.606 -1.323 -9.478 1.00 91.50 107 ASN A N 1
ATOM 882 C CA . ASN A 1 107 ? 13.881 -2.252 -8.384 1.00 91.50 107 ASN A CA 1
ATOM 883 C C . ASN A 1 107 ? 12.657 -2.444 -7.477 1.00 91.50 107 ASN A C 1
ATOM 885 O O . ASN A 1 107 ? 12.364 -3.573 -7.091 1.00 91.50 107 ASN A O 1
ATOM 889 N N . ILE A 1 108 ? 11.922 -1.367 -7.181 1.00 88.62 108 ILE A N 1
ATOM 890 C CA . ILE A 1 108 ? 10.683 -1.420 -6.391 1.00 88.62 108 ILE A CA 1
ATOM 891 C C . ILE A 1 108 ? 9.624 -2.258 -7.114 1.00 88.62 108 ILE A C 1
ATOM 893 O O . ILE A 1 108 ? 9.094 -3.206 -6.536 1.00 88.62 108 ILE A O 1
ATOM 897 N N . ILE A 1 109 ? 9.355 -1.949 -8.387 1.00 90.00 109 ILE A N 1
ATOM 898 C CA . ILE A 1 109 ? 8.335 -2.649 -9.178 1.00 90.00 109 ILE A CA 1
ATOM 899 C C . ILE A 1 109 ? 8.689 -4.134 -9.309 1.00 90.00 109 ILE A C 1
ATOM 901 O O . ILE A 1 109 ? 7.843 -4.983 -9.053 1.00 90.00 109 ILE A O 1
ATOM 905 N N . LYS A 1 110 ? 9.947 -4.475 -9.617 1.00 91.81 110 LYS A N 1
ATOM 906 C CA . LYS A 1 110 ? 10.393 -5.877 -9.708 1.00 91.81 110 LYS A CA 1
ATOM 907 C C . LYS A 1 110 ? 10.207 -6.652 -8.405 1.00 91.81 110 LYS A C 1
ATOM 909 O O . LYS A 1 110 ? 9.861 -7.826 -8.456 1.00 91.81 110 LYS A O 1
ATOM 914 N N . ALA A 1 111 ? 10.432 -6.014 -7.257 1.00 88.88 111 ALA A N 1
ATOM 915 C CA . ALA A 1 111 ? 10.252 -6.657 -5.960 1.00 88.88 111 ALA A CA 1
ATOM 916 C C . ALA A 1 111 ? 8.769 -6.898 -5.620 1.00 88.88 111 ALA A C 1
ATOM 918 O O . ALA A 1 111 ? 8.443 -7.905 -4.995 1.00 88.88 111 ALA A O 1
ATOM 919 N N . LEU A 1 112 ? 7.875 -5.992 -6.031 1.00 87.38 112 LEU A N 1
ATOM 920 C CA . LEU A 1 112 ? 6.449 -6.037 -5.683 1.00 87.38 112 LEU A CA 1
ATOM 921 C C . LEU A 1 112 ? 5.578 -6.764 -6.717 1.00 87.38 112 LEU A C 1
ATOM 923 O O . LEU A 1 112 ? 4.521 -7.275 -6.356 1.00 87.38 112 LEU A O 1
ATOM 927 N N . LEU A 1 113 ? 6.027 -6.887 -7.970 1.00 90.75 113 LEU A N 1
ATOM 928 C CA . LEU A 1 113 ? 5.304 -7.596 -9.033 1.00 90.75 113 LEU A CA 1
ATOM 929 C C . LEU A 1 113 ? 4.863 -9.014 -8.621 1.00 90.75 113 LEU A C 1
ATOM 931 O O . LEU A 1 113 ? 3.668 -9.284 -8.713 1.00 90.75 113 LEU A O 1
ATOM 935 N N . PRO A 1 114 ? 5.739 -9.891 -8.081 1.00 91.50 114 PRO A N 1
ATOM 936 C CA . PRO A 1 114 ? 5.322 -11.232 -7.666 1.00 91.50 114 PRO A CA 1
ATOM 937 C C . PRO A 1 114 ? 4.261 -11.224 -6.562 1.00 91.50 114 PRO A C 1
ATOM 939 O O . PRO A 1 114 ? 3.490 -12.166 -6.428 1.00 91.50 114 PRO A O 1
ATOM 942 N N . TYR A 1 115 ? 4.249 -10.192 -5.718 1.00 88.50 115 TYR A N 1
ATOM 943 C CA . TYR A 1 115 ? 3.245 -10.056 -4.670 1.00 88.50 115 TYR A CA 1
ATOM 944 C C . TYR A 1 115 ? 1.875 -9.678 -5.250 1.00 88.50 115 TYR A C 1
ATOM 946 O O . TYR A 1 115 ? 0.872 -10.253 -4.832 1.00 88.50 115 TYR A O 1
ATOM 954 N N . PHE A 1 116 ? 1.829 -8.757 -6.217 1.00 90.94 116 PHE A N 1
ATOM 955 C CA . PHE A 1 116 ? 0.582 -8.371 -6.883 1.00 90.94 116 PHE A CA 1
ATOM 956 C C . PHE A 1 116 ? 0.010 -9.497 -7.746 1.00 90.94 116 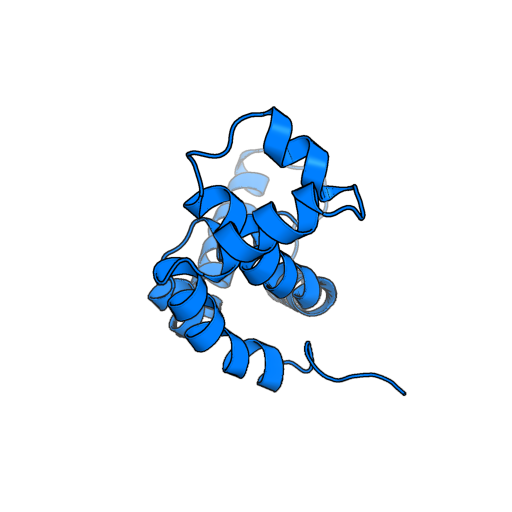PHE A C 1
ATOM 958 O O . PHE A 1 116 ? -1.198 -9.723 -7.719 1.00 90.94 116 PHE A O 1
ATOM 965 N N . ASP A 1 117 ? 0.884 -10.233 -8.430 1.00 93.19 117 ASP A N 1
ATOM 966 C CA . ASP A 1 117 ? 0.547 -11.425 -9.210 1.00 93.19 117 ASP A CA 1
ATOM 967 C C . ASP A 1 117 ? -0.143 -12.493 -8.347 1.00 93.19 117 ASP A C 1
ATOM 969 O O . ASP A 1 117 ? -1.283 -12.864 -8.595 1.00 93.19 117 ASP A O 1
ATOM 973 N N . ARG A 1 118 ? 0.460 -12.873 -7.209 1.00 92.19 118 ARG A N 1
ATOM 974 C CA . ARG A 1 118 ? -0.147 -13.829 -6.255 1.00 92.19 118 ARG A CA 1
ATOM 975 C C . ARG A 1 118 ? -1.477 -13.371 -5.651 1.00 92.19 118 ARG A C 1
ATOM 977 O O . ARG A 1 118 ? -2.170 -14.175 -5.032 1.00 92.19 118 ARG A O 1
ATOM 984 N N . LYS A 1 119 ? -1.796 -12.081 -5.746 1.00 89.75 119 LYS A N 1
ATOM 985 C CA . LYS A 1 119 ? -3.061 -11.498 -5.284 1.00 89.75 119 LYS A CA 1
ATOM 986 C C . LYS A 1 119 ? -4.094 -11.372 -6.413 1.00 89.75 119 LYS A C 1
ATOM 988 O O . LYS A 1 119 ? -5.153 -10.807 -6.161 1.00 89.75 119 LYS A O 1
ATOM 993 N N . GLY A 1 120 ? -3.794 -11.869 -7.616 1.00 92.31 120 GLY A N 1
ATOM 994 C CA . GLY A 1 120 ? -4.675 -11.831 -8.787 1.00 92.31 120 GLY A CA 1
ATOM 995 C C . GLY A 1 120 ? -4.867 -10.432 -9.374 1.00 92.31 120 GLY A C 1
ATOM 996 O O . GLY A 1 120 ? -5.779 -10.199 -10.156 1.00 92.31 120 GLY A O 1
ATOM 997 N N . LEU A 1 121 ? -4.034 -9.456 -8.989 1.00 91.38 121 LEU A N 1
ATOM 998 C CA . LEU A 1 121 ? -4.204 -8.064 -9.433 1.00 91.38 121 LEU A CA 1
ATOM 999 C C . LEU A 1 121 ? -3.700 -7.821 -10.858 1.00 91.38 121 LEU A C 1
ATOM 1001 O O . LEU A 1 121 ? -3.927 -6.743 -11.403 1.00 91.38 121 LEU A O 1
ATOM 1005 N N . LEU A 1 122 ? -2.947 -8.774 -11.409 1.00 91.38 122 LEU A N 1
ATOM 1006 C CA . LEU A 1 122 ? -2.378 -8.716 -12.755 1.00 91.38 122 LEU A CA 1
ATOM 1007 C C . LEU A 1 122 ? -3.091 -9.668 -13.724 1.00 91.38 122 LEU A C 1
ATOM 1009 O O . LEU A 1 122 ? -2.713 -9.725 -14.894 1.00 91.38 122 LEU A O 1
ATOM 1013 N N . ASP A 1 123 ? -4.111 -10.384 -13.248 1.00 90.75 123 ASP A N 1
ATOM 1014 C CA . ASP A 1 123 ? -4.896 -11.292 -14.070 1.00 90.75 123 ASP A CA 1
ATOM 1015 C C . ASP A 1 123 ? -5.738 -10.471 -15.049 1.00 90.75 123 ASP A C 1
ATOM 1017 O O . ASP A 1 123 ? -6.522 -9.599 -14.663 1.00 90.75 123 ASP A O 1
ATOM 1021 N N . VAL A 1 124 ? -5.563 -10.736 -16.341 1.00 80.00 124 VAL A N 1
ATOM 1022 C CA . VAL A 1 124 ? -6.422 -10.156 -17.371 1.00 80.00 124 VAL A CA 1
ATOM 1023 C C . VAL A 1 124 ? -7.725 -10.943 -17.348 1.00 80.00 124 VAL A C 1
ATOM 1025 O O . VAL A 1 124 ? -7.721 -12.158 -17.521 1.00 80.00 124 VAL A O 1
ATOM 1028 N N . SER A 1 125 ? -8.833 -10.257 -17.085 1.00 73.19 125 SER A N 1
ATOM 1029 C CA . SER A 1 125 ? -10.160 -10.839 -17.280 1.00 73.19 125 SER A CA 1
ATOM 1030 C C . SER A 1 125 ? -10.473 -10.800 -18.775 1.00 73.19 125 SER A C 1
ATOM 1032 O O . SER A 1 125 ? -10.350 -9.730 -19.375 1.00 73.19 125 SER A O 1
ATOM 1034 N N . ASP A 1 126 ? -10.811 -11.954 -19.354 1.00 53.00 126 ASP A N 1
ATOM 1035 C CA . ASP A 1 126 ? -11.283 -12.074 -20.742 1.00 53.00 126 ASP A CA 1
ATOM 1036 C C . ASP A 1 126 ? -12.560 -11.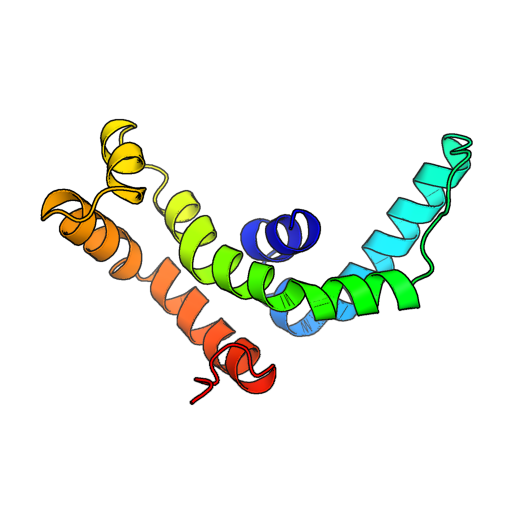252 -21.005 1.00 53.00 126 ASP A C 1
ATOM 1038 O O . ASP A 1 126 ? -13.412 -11.148 -20.086 1.00 53.00 126 ASP A O 1
#

Foldseek 3Di:
DVVLLCLQAPDDPCCSPPVVLVVLVVVLVVQQVVCVVVVPPDDRDDSVRSVVVCLVVVLSNVCSLLPVNLVVVPVVDDPVLVVLCPDDDPSVVVSVVVSCVDPVSVVSCVVCVVVCVVSCVPPDDD

Sequence (126 aa):
GDLHYLINTSFENQLRLHRQDELIQYYHEVLTSTLRKLTYGGHIPSLHELCVQLEDRRFYALTSTIVNQPLQICENSDDSDLNSLTEVNERSKKFYKGLYTNKKVQNIIKALLPYFDRKGLLDVSD

Radius of gyration: 17.43 Å; chains: 1; bounding box: 37×35×50 Å

pLDDT: mean 85.97, std 10.84, range [53.0, 98.12]

Secondary structure (DSSP, 8-state):
-HHHHHHHHHS-HHHHHHSHHHHHHHHHHHHHHHHHHTT--SPPPPHHHHHHHHHHTTHHHHHIIIIIHHHHHT----HHHHGGGG--SHHHHHHHHHHHH-HHHHHHHHHHHHHHHTTTTTPPP-